Protein AF-A0A2A5T1E1-F1 (afdb_monomer_lite)

Foldseek 3Di:
DDDPDPVDPDPDDPDDDPDDPVRVVVLVVVVVVVPDPDSVVSVCCCVVCCVPCVVVVVVVD

Organism: NCBI:txid1927127

pLDDT: mean 72.36, std 15.21, range [44.38, 92.56]

Secondary structure (DSSP, 8-state):
-------SSS---SS---S-HHHHHHHHHHHHHHT-S-HHHHHHHHHHHTTTSHHHHTT--

Sequence (61 aa):
MGKYFISSDIKQRNKPSHLSISEEITIVIAFHQSGFQDSKTYYIHLVCATSDLHKRLLIQI

Radius of gyration: 16.22 Å; chains: 1; bounding box: 32×37×40 Å

Structure (mmCIF, N/CA/C/O backbone):
data_AF-A0A2A5T1E1-F1
#
_entry.id   AF-A0A2A5T1E1-F1
#
loop_
_atom_site.group_PDB
_atom_site.id
_atom_site.type_symbol
_atom_site.label_atom_id
_atom_site.label_alt_id
_atom_site.label_comp_id
_atom_site.label_asym_id
_atom_site.label_entity_id
_atom_site.label_seq_id
_atom_site.pdbx_PDB_ins_code
_atom_site.Cartn_x
_atom_site.Cartn_y
_atom_site.Cartn_z
_atom_site.occupancy
_atom_site.B_iso_or_equiv
_atom_site.auth_seq_id
_atom_site.auth_comp_id
_atom_site.auth_asym_id
_atom_site.auth_atom_id
_atom_site.pdbx_PDB_model_num
ATOM 1 N N . MET A 1 1 ? 20.205 -19.641 -26.866 1.00 48.94 1 MET A N 1
ATOM 2 C CA . MET A 1 1 ? 19.720 -20.331 -25.650 1.00 48.94 1 MET A CA 1
ATOM 3 C C . MET A 1 1 ? 20.242 -19.582 -24.419 1.00 48.94 1 MET A C 1
ATOM 5 O O . MET A 1 1 ? 21.247 -19.974 -23.840 1.00 48.94 1 MET A O 1
ATOM 9 N N . GLY A 1 2 ? 19.644 -18.432 -24.087 1.00 49.44 2 GLY A N 1
ATOM 10 C CA . GLY A 1 2 ? 20.074 -17.596 -22.959 1.00 49.44 2 GLY A CA 1
ATOM 11 C C . GLY A 1 2 ? 19.374 -18.047 -21.683 1.00 49.44 2 GLY A C 1
ATOM 12 O O . GLY A 1 2 ? 18.155 -17.949 -21.588 1.00 49.44 2 GLY A O 1
ATOM 13 N N . LYS A 1 3 ? 20.126 -18.605 -20.736 1.00 57.44 3 LYS A N 1
ATOM 14 C CA . LYS A 1 3 ? 19.600 -19.088 -19.456 1.00 57.44 3 LYS A CA 1
ATOM 15 C C . LYS A 1 3 ? 19.330 -17.879 -18.552 1.00 57.44 3 LYS A C 1
ATOM 17 O O . LYS A 1 3 ? 20.250 -17.380 -17.913 1.00 57.44 3 LYS A O 1
ATOM 22 N N . TYR A 1 4 ? 18.091 -17.393 -18.521 1.00 60.31 4 TYR A N 1
ATOM 23 C CA . TYR A 1 4 ? 17.655 -16.430 -17.510 1.00 60.31 4 TYR A CA 1
ATOM 24 C C . TYR A 1 4 ? 17.501 -17.172 -16.183 1.00 60.31 4 TYR A C 1
ATOM 26 O O . TYR A 1 4 ? 16.532 -17.892 -15.960 1.00 60.31 4 TYR A O 1
ATOM 34 N N . PHE A 1 5 ? 18.515 -17.043 -15.333 1.00 55.75 5 PHE A N 1
ATOM 35 C CA . PHE A 1 5 ? 18.496 -17.531 -13.962 1.00 55.75 5 PHE A CA 1
ATOM 36 C C . PHE A 1 5 ? 17.533 -16.658 -13.146 1.00 55.75 5 PHE A C 1
ATOM 38 O O . PHE A 1 5 ? 17.880 -15.559 -12.726 1.00 55.75 5 PHE A O 1
ATOM 45 N N . ILE A 1 6 ? 16.321 -17.152 -12.911 1.00 61.88 6 ILE A N 1
ATOM 46 C CA . ILE A 1 6 ? 15.535 -16.756 -11.740 1.00 61.88 6 ILE A CA 1
ATOM 47 C C . ILE A 1 6 ? 16.063 -17.649 -10.608 1.00 61.88 6 ILE A C 1
ATOM 49 O O . ILE A 1 6 ? 15.561 -18.743 -10.392 1.00 61.88 6 ILE A O 1
ATOM 53 N N . SER A 1 7 ? 17.176 -17.265 -9.970 1.00 66.25 7 SER A N 1
ATOM 54 C CA . SER A 1 7 ? 17.827 -18.082 -8.922 1.00 66.25 7 SER A CA 1
ATOM 55 C C . SER A 1 7 ? 17.116 -18.031 -7.565 1.00 66.25 7 SER A C 1
ATOM 57 O O . SER A 1 7 ? 17.553 -18.667 -6.612 1.00 66.25 7 SER A O 1
ATOM 59 N N . SER A 1 8 ? 16.027 -17.280 -7.459 1.00 63.53 8 SER A N 1
ATOM 60 C CA . SER A 1 8 ? 15.123 -17.303 -6.319 1.00 63.53 8 SER A CA 1
ATOM 61 C C . SER A 1 8 ? 13.756 -16.877 -6.827 1.00 63.53 8 SER A C 1
ATOM 63 O O . SER A 1 8 ? 13.653 -15.798 -7.407 1.00 63.53 8 SER A O 1
ATOM 65 N N . ASP A 1 9 ? 12.701 -17.644 -6.559 1.00 61.16 9 ASP A N 1
ATOM 66 C CA . ASP A 1 9 ? 11.301 -17.254 -6.830 1.00 61.16 9 ASP A CA 1
ATOM 67 C C . ASP A 1 9 ? 10.862 -15.976 -6.072 1.00 61.16 9 ASP A C 1
ATOM 69 O O . ASP A 1 9 ? 9.711 -15.543 -6.114 1.00 61.16 9 ASP A O 1
ATOM 73 N N . ILE A 1 10 ? 11.798 -15.334 -5.374 1.00 65.44 10 ILE A N 1
ATOM 74 C CA . ILE A 1 10 ? 11.659 -14.055 -4.706 1.00 65.44 10 ILE A CA 1
ATOM 75 C C . ILE A 1 10 ? 11.836 -12.948 -5.749 1.00 65.44 10 ILE A C 1
ATOM 77 O O . ILE A 1 10 ? 12.945 -12.634 -6.185 1.00 65.44 10 ILE A O 1
ATOM 81 N N . LYS A 1 11 ? 10.725 -12.317 -6.133 1.00 71.44 11 LYS A N 1
ATOM 82 C CA . LYS A 1 11 ? 10.723 -11.098 -6.948 1.00 71.44 11 LYS A CA 1
ATOM 83 C C . LYS A 1 11 ? 11.418 -9.967 -6.179 1.00 71.44 11 LYS A C 1
ATOM 85 O O . LYS A 1 11 ? 10.795 -9.271 -5.382 1.00 71.44 11 LYS A O 1
ATOM 90 N N . GLN A 1 12 ? 12.715 -9.786 -6.415 1.00 67.56 12 GLN A N 1
ATOM 91 C CA . GLN A 1 12 ? 13.509 -8.742 -5.774 1.00 67.56 12 GLN A CA 1
ATOM 92 C C . GLN A 1 12 ? 13.218 -7.383 -6.423 1.00 67.56 12 GLN A C 1
ATOM 94 O O . GLN A 1 12 ? 13.289 -7.213 -7.641 1.00 67.56 12 GLN A O 1
ATOM 99 N N . ARG A 1 13 ? 12.849 -6.390 -5.611 1.00 72.31 13 ARG A N 1
ATOM 100 C CA . ARG A 1 13 ? 12.634 -5.016 -6.075 1.00 72.31 13 ARG A CA 1
ATOM 101 C C . ARG A 1 13 ? 13.994 -4.328 -6.222 1.00 72.31 13 ARG A C 1
ATOM 103 O O . ARG A 1 13 ? 14.708 -4.179 -5.240 1.00 72.31 13 ARG A O 1
ATOM 110 N N . ASN A 1 14 ? 14.323 -3.852 -7.425 1.00 68.19 14 ASN A N 1
ATOM 111 C CA . ASN A 1 14 ? 15.612 -3.194 -7.710 1.00 68.19 14 ASN A CA 1
ATOM 112 C C . ASN A 1 14 ? 15.811 -1.841 -7.002 1.00 68.19 14 ASN A C 1
ATOM 114 O O . ASN A 1 14 ? 16.934 -1.349 -6.943 1.00 68.19 14 ASN A O 1
ATOM 118 N N . LYS A 1 15 ? 14.738 -1.210 -6.507 1.00 73.00 15 LYS A N 1
ATOM 119 C CA . LYS A 1 15 ? 14.799 0.099 -5.846 1.00 73.00 15 LYS A CA 1
ATOM 120 C C . LYS A 1 15 ? 14.304 -0.017 -4.400 1.00 73.00 15 LYS A C 1
ATOM 122 O O . LYS A 1 15 ? 13.181 -0.502 -4.223 1.00 73.00 15 LYS A O 1
ATOM 127 N N . PRO A 1 16 ? 15.086 0.436 -3.402 1.00 64.25 16 PRO A N 1
ATOM 128 C CA . PRO A 1 16 ? 14.619 0.496 -2.019 1.00 64.25 16 PRO A CA 1
ATOM 129 C C . PRO A 1 16 ? 13.357 1.366 -1.924 1.00 64.25 16 PRO A C 1
ATOM 131 O O . PRO A 1 16 ? 13.200 2.323 -2.692 1.00 64.25 16 PRO A O 1
ATOM 134 N N . SER A 1 17 ? 12.427 1.019 -1.028 1.00 69.62 17 SER A N 1
ATOM 135 C CA . SER A 1 17 ? 11.325 1.928 -0.709 1.00 69.62 17 SER A CA 1
ATOM 136 C C . SER A 1 17 ? 11.902 3.154 0.008 1.00 69.62 17 SER A C 1
ATOM 138 O O . SER A 1 17 ? 12.851 3.052 0.779 1.00 69.62 17 SER A O 1
ATOM 140 N N . HIS A 1 18 ? 11.360 4.335 -0.292 1.00 80.44 18 HIS A N 1
ATOM 141 C CA . HIS A 1 18 ? 11.667 5.562 0.455 1.00 80.44 18 HIS A CA 1
ATOM 142 C C . HIS A 1 18 ? 10.776 5.708 1.699 1.00 80.44 18 HIS A C 1
ATOM 144 O O . HIS A 1 18 ? 10.792 6.753 2.337 1.00 80.44 18 HIS A O 1
ATOM 150 N N . LEU A 1 19 ? 9.971 4.686 1.996 1.00 81.12 19 LEU A N 1
ATOM 151 C CA . LEU A 1 19 ? 9.032 4.675 3.103 1.00 81.12 19 LEU A CA 1
ATOM 152 C C . LEU A 1 19 ? 9.760 4.202 4.356 1.00 81.12 19 LEU A C 1
ATOM 154 O O . LEU A 1 19 ? 10.503 3.221 4.330 1.00 81.12 19 LEU A O 1
ATOM 158 N N . SER A 1 20 ? 9.524 4.891 5.460 1.00 87.12 20 SER A N 1
ATOM 159 C CA . SER A 1 20 ? 9.862 4.393 6.783 1.00 87.12 20 SER A CA 1
ATOM 160 C C . SER A 1 20 ? 9.037 3.145 7.116 1.00 87.12 20 SER A C 1
ATOM 162 O O . SER A 1 20 ? 7.937 2.937 6.600 1.00 87.12 20 SER A O 1
ATOM 164 N N . ILE A 1 21 ? 9.540 2.326 8.043 1.00 85.44 21 ILE A N 1
ATOM 165 C CA . ILE A 1 21 ? 8.834 1.130 8.534 1.00 85.44 21 ILE A CA 1
ATOM 166 C C . ILE A 1 21 ? 7.435 1.500 9.055 1.00 85.44 21 ILE A C 1
ATOM 168 O O . ILE A 1 21 ? 6.464 0.796 8.788 1.00 85.44 21 ILE A O 1
ATOM 172 N N . SER A 1 22 ? 7.307 2.631 9.754 1.00 89.81 22 SE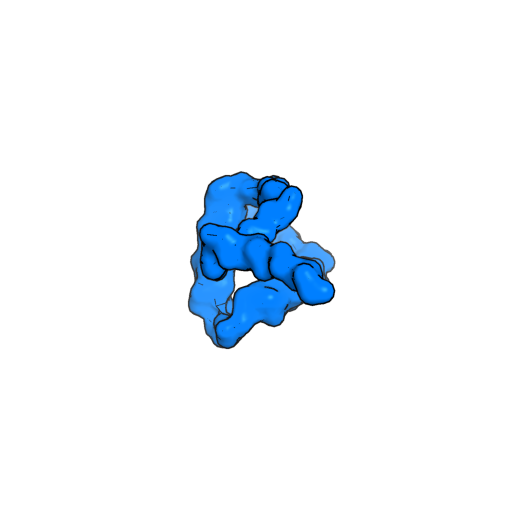R A N 1
ATOM 173 C CA . SER A 1 22 ? 6.019 3.137 10.240 1.00 89.81 22 SER A CA 1
ATOM 174 C C . SER A 1 22 ? 5.049 3.486 9.112 1.00 89.81 22 SER A C 1
ATOM 176 O O . SER A 1 22 ? 3.853 3.215 9.232 1.00 89.81 22 SER A O 1
ATOM 178 N N . GLU A 1 23 ? 5.538 4.051 8.007 1.00 84.00 23 GLU A N 1
ATOM 179 C CA . GLU A 1 23 ? 4.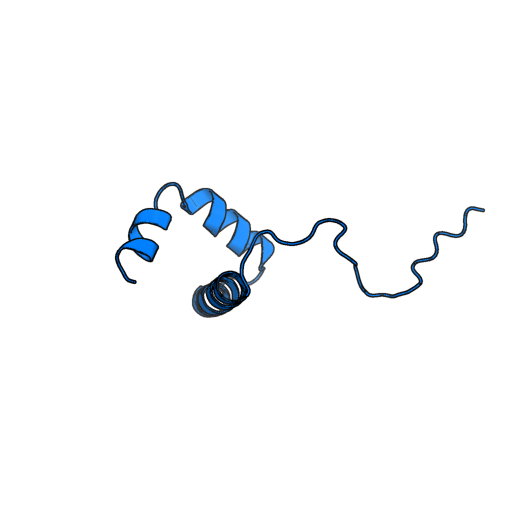703 4.353 6.840 1.00 84.00 23 GLU A CA 1
ATOM 180 C C . GLU A 1 23 ? 4.241 3.074 6.141 1.00 84.00 23 GLU A C 1
ATOM 182 O O . GLU A 1 23 ? 3.069 2.971 5.783 1.00 84.00 23 GLU A O 1
ATOM 187 N N . GLU A 1 24 ? 5.112 2.070 5.998 1.00 84.38 24 GLU A N 1
ATOM 188 C CA . GLU A 1 24 ? 4.720 0.780 5.416 1.00 84.38 24 GLU A CA 1
ATOM 189 C C . GLU A 1 24 ? 3.637 0.089 6.256 1.00 84.38 24 GLU A C 1
ATOM 191 O O . GLU A 1 24 ? 2.621 -0.345 5.712 1.00 84.38 24 GLU A O 1
ATOM 196 N N . ILE A 1 25 ? 3.789 0.064 7.584 1.00 90.88 25 ILE A N 1
ATOM 197 C CA . ILE A 1 25 ? 2.774 -0.490 8.492 1.00 90.88 25 ILE A CA 1
ATOM 198 C C . ILE A 1 25 ? 1.457 0.291 8.403 1.00 90.88 25 ILE A C 1
ATOM 200 O O . ILE A 1 25 ? 0.388 -0.314 8.327 1.00 90.88 25 ILE A O 1
ATOM 204 N N . THR A 1 26 ? 1.518 1.623 8.344 1.00 90.00 26 THR A N 1
ATOM 205 C CA . THR A 1 26 ? 0.323 2.472 8.205 1.00 90.00 26 THR A CA 1
ATOM 206 C C . THR A 1 26 ? -0.428 2.172 6.909 1.00 90.00 26 THR A C 1
ATOM 208 O O . THR A 1 26 ? -1.648 2.009 6.922 1.00 90.00 26 THR A O 1
ATOM 211 N N . ILE A 1 27 ? 0.291 2.036 5.790 1.00 87.12 27 ILE A N 1
ATOM 212 C CA . ILE A 1 27 ? -0.290 1.694 4.486 1.00 87.12 27 ILE A CA 1
ATOM 213 C C . ILE A 1 27 ? -0.963 0.320 4.535 1.00 87.12 27 ILE A C 1
ATOM 215 O O . ILE A 1 27 ? -2.064 0.177 4.009 1.00 87.12 27 ILE A O 1
ATOM 219 N N . VAL A 1 28 ? -0.340 -0.673 5.177 1.00 88.31 28 VAL A N 1
ATOM 220 C CA . VAL A 1 28 ? -0.898 -2.029 5.307 1.00 88.31 28 VAL A CA 1
ATOM 221 C C . VAL A 1 28 ? -2.172 -2.037 6.155 1.00 88.31 28 VAL A C 1
ATOM 223 O O . VAL A 1 28 ? -3.160 -2.655 5.758 1.00 88.31 28 VAL A O 1
ATOM 226 N N . ILE A 1 29 ? -2.183 -1.331 7.289 1.00 92.56 29 ILE A N 1
ATOM 227 C CA . ILE A 1 29 ? -3.365 -1.237 8.160 1.00 92.56 29 ILE A CA 1
ATOM 228 C C . ILE A 1 29 ? -4.515 -0.542 7.425 1.00 92.56 29 ILE A C 1
ATOM 230 O O . ILE A 1 29 ? -5.628 -1.070 7.376 1.00 92.56 29 ILE A O 1
ATOM 234 N N . ALA A 1 30 ? -4.245 0.609 6.809 1.00 88.25 30 ALA A N 1
ATOM 235 C CA . ALA A 1 30 ? -5.251 1.366 6.074 1.00 88.25 30 ALA A CA 1
ATOM 236 C C . ALA A 1 30 ? -5.774 0.588 4.851 1.00 88.25 30 ALA A C 1
ATOM 238 O O . ALA A 1 30 ? -6.977 0.586 4.596 1.00 88.25 30 ALA A O 1
ATOM 239 N N . PHE A 1 31 ? -4.909 -0.156 4.151 1.00 90.50 31 PHE A N 1
ATOM 240 C CA . PHE A 1 31 ? -5.317 -1.062 3.076 1.00 90.50 31 PHE A CA 1
ATOM 241 C C . PHE A 1 31 ? -6.278 -2.140 3.580 1.00 90.50 31 PHE A C 1
ATOM 243 O O . PHE A 1 31 ? -7.357 -2.307 3.014 1.00 90.50 31 PHE A O 1
ATOM 250 N N . HIS A 1 32 ? -5.933 -2.826 4.671 1.00 88.94 32 HIS A N 1
ATOM 251 C CA . HIS A 1 32 ? -6.780 -3.875 5.236 1.00 88.94 32 HIS A CA 1
ATOM 252 C C . HIS A 1 32 ? -8.166 -3.342 5.632 1.00 88.94 32 HIS A C 1
ATOM 254 O O . HIS A 1 32 ? -9.183 -3.989 5.394 1.00 88.94 32 HIS A O 1
ATOM 260 N N . GLN A 1 33 ? -8.223 -2.136 6.199 1.00 89.88 33 GLN A N 1
ATOM 261 C CA . GLN A 1 33 ? -9.481 -1.489 6.581 1.00 89.88 33 GLN A CA 1
ATOM 262 C C . GLN A 1 33 ? -10.284 -0.964 5.386 1.00 89.88 33 GLN A C 1
ATOM 264 O O . GLN A 1 33 ? -11.506 -0.867 5.463 1.00 89.88 33 GLN A O 1
ATOM 269 N N . SER A 1 34 ? -9.618 -0.634 4.280 1.00 86.00 34 SER A N 1
ATOM 270 C CA . SER A 1 34 ? -10.257 -0.061 3.093 1.00 86.00 34 SER A CA 1
ATOM 271 C C . SER A 1 34 ? -11.117 -1.053 2.300 1.00 86.00 34 SER A C 1
ATOM 273 O O . SER A 1 34 ? -11.917 -0.630 1.469 1.00 86.00 34 SER A O 1
ATOM 275 N N . GLY A 1 35 ? -10.948 -2.362 2.524 1.00 87.75 35 GLY A N 1
ATOM 276 C CA . GLY A 1 35 ? -11.690 -3.407 1.810 1.00 87.75 35 GLY A CA 1
ATOM 277 C C . GLY A 1 35 ? -11.310 -3.559 0.332 1.00 87.75 35 GLY A C 1
ATOM 278 O O . GLY A 1 35 ? -12.009 -4.250 -0.409 1.00 87.75 35 GLY A O 1
ATOM 279 N N . PHE A 1 36 ? -10.220 -2.931 -0.121 1.00 88.31 36 PHE A N 1
ATOM 280 C CA . PHE A 1 36 ? -9.718 -3.122 -1.479 1.00 88.31 36 PHE A CA 1
ATOM 281 C C . PHE A 1 36 ? -9.161 -4.536 -1.659 1.00 88.31 36 PHE A C 1
ATOM 283 O O . PHE A 1 36 ? -8.418 -5.049 -0.827 1.00 88.31 36 PHE A O 1
ATOM 290 N N . GLN A 1 37 ? -9.485 -5.149 -2.794 1.00 88.50 37 GLN A N 1
ATOM 291 C CA . GLN A 1 37 ? -9.051 -6.509 -3.112 1.00 88.50 37 GLN A CA 1
ATOM 292 C C . GLN A 1 37 ? -7.570 -6.585 -3.514 1.00 88.50 37 GLN A C 1
ATOM 294 O O . GLN A 1 37 ? -6.912 -7.594 -3.275 1.00 88.50 37 GLN A O 1
ATOM 299 N N . ASP A 1 38 ? -7.044 -5.528 -4.136 1.00 87.88 38 ASP A N 1
ATOM 300 C CA . ASP A 1 38 ? -5.700 -5.501 -4.708 1.00 87.88 38 ASP A CA 1
ATOM 301 C C . ASP A 1 38 ? -4.898 -4.300 -4.187 1.00 87.88 38 ASP A C 1
ATOM 303 O O . ASP A 1 38 ? -5.346 -3.149 -4.226 1.00 87.88 38 ASP A O 1
ATOM 307 N N . SER A 1 39 ? -3.681 -4.578 -3.717 1.00 82.38 39 SER A N 1
ATOM 308 C CA . SER A 1 39 ? -2.800 -3.582 -3.098 1.00 82.38 39 SER A CA 1
ATOM 309 C C . SER A 1 39 ? -2.328 -2.522 -4.090 1.00 82.38 39 SER A C 1
ATOM 311 O O . SER A 1 39 ? -2.153 -1.360 -3.720 1.00 82.38 39 SER A O 1
ATOM 313 N N . LYS A 1 40 ? -2.160 -2.884 -5.368 1.00 84.81 40 LYS A N 1
ATOM 314 C CA . LYS A 1 40 ? -1.776 -1.942 -6.423 1.00 84.81 40 LYS A CA 1
ATOM 315 C C . LYS A 1 40 ? -2.914 -0.964 -6.712 1.00 84.81 40 LYS A C 1
ATOM 317 O O . LYS A 1 40 ? -2.661 0.230 -6.854 1.00 84.81 40 LYS A O 1
ATOM 322 N N . THR A 1 41 ? -4.150 -1.452 -6.736 1.00 88.62 41 THR A N 1
ATOM 323 C CA . THR A 1 41 ? -5.361 -0.639 -6.895 1.00 88.62 41 THR A CA 1
ATOM 324 C C . THR A 1 41 ? -5.524 0.329 -5.728 1.00 88.62 41 THR A C 1
ATOM 326 O O . THR A 1 41 ? -5.727 1.520 -5.954 1.00 88.62 41 THR A O 1
ATOM 329 N N . TYR A 1 42 ? -5.333 -0.147 -4.495 1.00 89.06 42 TYR A N 1
ATOM 330 C CA . TYR A 1 42 ? -5.326 0.713 -3.313 1.00 89.06 42 TYR A CA 1
ATOM 331 C C . TYR A 1 42 ? -4.228 1.777 -3.371 1.00 89.06 42 TYR A C 1
ATOM 333 O O . TYR A 1 42 ? -4.501 2.944 -3.122 1.00 89.06 42 TYR A O 1
ATOM 341 N N . TYR A 1 43 ? -2.998 1.411 -3.742 1.00 83.19 43 TYR A N 1
ATOM 342 C CA . TYR A 1 43 ? -1.89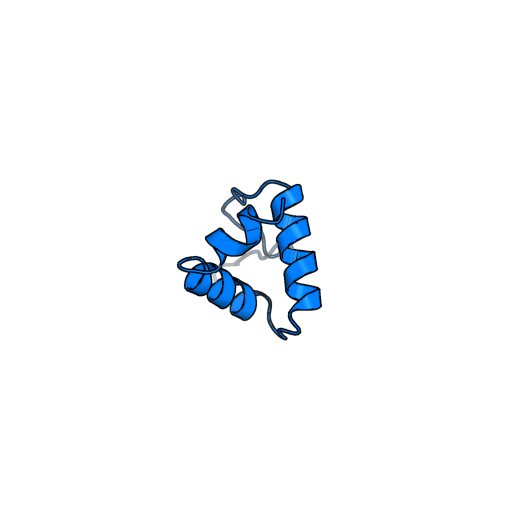1 2.363 -3.830 1.00 83.19 43 TYR A CA 1
ATOM 343 C C . TYR A 1 43 ? -2.130 3.435 -4.899 1.00 83.19 43 TYR A C 1
ATOM 345 O O . TYR A 1 43 ? -1.873 4.608 -4.651 1.00 83.19 43 TYR A O 1
ATOM 353 N N . ILE A 1 44 ? -2.657 3.062 -6.069 1.00 84.94 44 ILE A N 1
ATOM 354 C CA . ILE A 1 44 ? -3.036 4.028 -7.110 1.00 84.94 44 ILE A CA 1
ATOM 355 C C . ILE A 1 44 ? -4.146 4.942 -6.591 1.00 84.94 44 ILE A C 1
ATOM 357 O O . ILE A 1 44 ? -4.035 6.153 -6.738 1.00 84.94 44 ILE A O 1
ATOM 361 N N . HIS A 1 45 ? -5.169 4.393 -5.930 1.00 83.62 45 HIS A N 1
ATOM 362 C CA . HIS A 1 45 ? -6.213 5.199 -5.298 1.00 83.62 45 HIS A CA 1
ATOM 363 C C . HIS A 1 45 ? -5.652 6.140 -4.235 1.00 83.62 45 HIS A C 1
ATOM 365 O O . HIS A 1 45 ? -6.037 7.299 -4.215 1.00 83.62 45 HIS A O 1
ATOM 371 N N . LEU A 1 46 ? -4.725 5.685 -3.394 1.00 80.00 46 LEU A N 1
ATOM 372 C CA . LEU A 1 46 ? -4.072 6.500 -2.378 1.00 80.00 46 LEU A CA 1
ATOM 373 C C . LEU A 1 46 ? -3.262 7.625 -3.029 1.00 80.00 46 LEU A C 1
ATOM 375 O O . LEU A 1 46 ? -3.501 8.783 -2.722 1.00 80.00 46 LEU A O 1
ATOM 379 N N . VAL A 1 47 ? -2.368 7.324 -3.974 1.00 73.50 47 VAL A N 1
ATOM 380 C CA . VAL A 1 47 ? -1.536 8.334 -4.651 1.00 73.50 47 VAL A CA 1
ATOM 381 C C . VAL A 1 47 ? -2.391 9.311 -5.466 1.00 73.50 47 VAL A C 1
ATOM 383 O O . VAL A 1 47 ? -2.178 10.519 -5.393 1.00 73.50 47 VAL A O 1
ATOM 386 N N . CYS A 1 48 ? -3.407 8.836 -6.187 1.00 71.44 48 CYS A N 1
ATOM 387 C CA . CYS A 1 48 ? -4.314 9.706 -6.935 1.00 71.44 48 CYS A CA 1
ATOM 388 C C . CYS A 1 48 ? -5.247 10.517 -6.023 1.00 71.44 48 CYS A C 1
ATOM 390 O O . CYS A 1 48 ? -5.544 11.659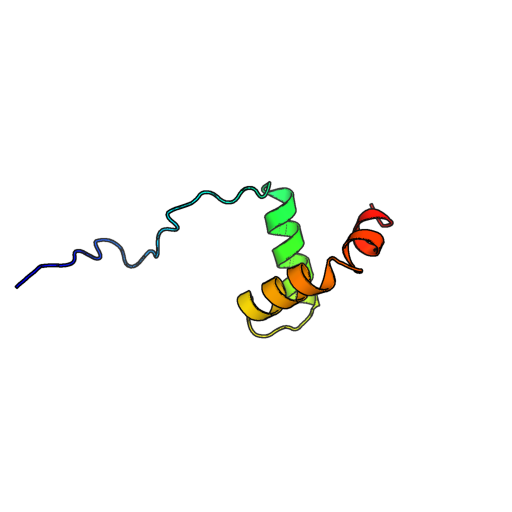 -6.348 1.00 71.44 48 CYS A O 1
ATOM 392 N N . ALA A 1 49 ? -5.679 9.973 -4.880 1.00 65.25 49 ALA A N 1
ATOM 393 C CA . ALA A 1 49 ? -6.500 10.688 -3.902 1.00 65.25 49 ALA A CA 1
ATOM 394 C C . ALA A 1 49 ? -5.675 11.571 -2.959 1.00 65.25 49 ALA A C 1
ATOM 396 O O . ALA A 1 49 ? -6.252 12.414 -2.281 1.00 65.25 49 ALA A O 1
ATOM 397 N N . THR A 1 50 ? -4.347 11.422 -2.884 1.00 55.34 50 THR A N 1
ATOM 398 C CA . THR A 1 50 ? -3.482 12.265 -2.036 1.00 55.34 50 THR A CA 1
ATOM 399 C C . THR A 1 50 ? -3.395 13.729 -2.475 1.00 55.34 50 THR A C 1
ATOM 401 O O . THR A 1 50 ? -2.856 14.532 -1.717 1.00 55.34 50 THR A O 1
ATOM 404 N N . SER A 1 51 ? -4.022 14.131 -3.590 1.00 55.03 51 SER A N 1
ATOM 405 C CA . SER A 1 51 ? -4.383 15.543 -3.807 1.00 55.03 51 SER A CA 1
ATOM 406 C C . SER A 1 51 ? -5.329 16.083 -2.718 1.00 55.03 51 SER A C 1
ATOM 408 O O . SER A 1 51 ? -5.255 17.261 -2.371 1.00 55.03 51 SER A O 1
ATOM 410 N N . ASP A 1 52 ? -6.152 15.218 -2.111 1.00 53.81 52 ASP A N 1
ATOM 411 C CA . ASP A 1 52 ? -7.200 15.574 -1.145 1.00 53.81 52 ASP A CA 1
ATOM 412 C C . ASP A 1 52 ? -7.083 14.840 0.209 1.00 53.81 52 ASP A C 1
ATOM 414 O O . ASP A 1 52 ? -7.371 15.414 1.262 1.00 53.81 52 ASP A O 1
ATOM 418 N N . LEU A 1 53 ? -6.609 13.5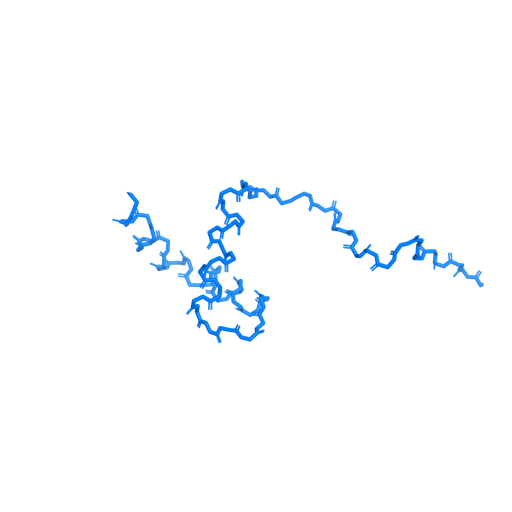88 0.226 1.00 54.91 53 LEU A N 1
ATOM 419 C CA . LEU A 1 53 ? -6.573 12.726 1.417 1.00 54.91 53 LEU A CA 1
ATOM 420 C C . LEU A 1 53 ? -5.378 13.008 2.343 1.00 54.91 53 LEU A C 1
ATOM 422 O O . LEU A 1 53 ? -5.485 12.814 3.556 1.00 54.91 53 LEU A O 1
ATOM 426 N N . HIS A 1 54 ? -4.271 13.538 1.808 1.00 52.72 54 HIS A N 1
ATOM 427 C CA . HIS A 1 54 ? -3.089 13.890 2.609 1.00 52.72 54 HIS A CA 1
ATOM 428 C C . HIS A 1 54 ? -3.419 14.963 3.663 1.00 52.72 54 HIS A C 1
ATOM 430 O O . HIS A 1 54 ? -2.849 14.974 4.750 1.00 52.72 54 HIS A O 1
ATOM 436 N N . LYS A 1 55 ? -4.421 15.813 3.391 1.00 48.72 55 LYS A N 1
ATOM 437 C CA . LYS A 1 55 ? -4.927 16.807 4.348 1.00 48.72 55 LYS A CA 1
ATOM 438 C C . 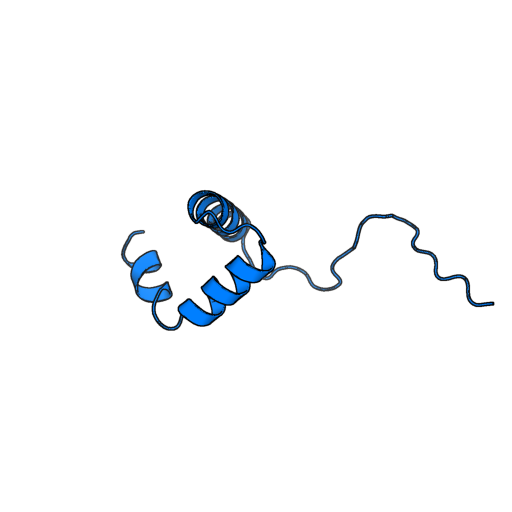LYS A 1 55 ? -5.720 16.180 5.496 1.00 48.72 55 LYS A C 1
ATOM 440 O O . LYS A 1 55 ? -5.710 16.728 6.586 1.00 48.72 55 LYS A O 1
ATOM 445 N N . ARG A 1 56 ? -6.404 15.049 5.286 1.00 50.84 56 ARG A N 1
ATOM 446 C CA . ARG A 1 56 ? -7.196 14.390 6.342 1.00 50.84 56 ARG A CA 1
ATOM 447 C C . ARG A 1 56 ? -6.355 13.483 7.235 1.00 50.84 56 ARG A C 1
ATOM 449 O O . ARG A 1 56 ? -6.602 13.463 8.433 1.00 50.84 56 ARG A O 1
ATOM 456 N N . LEU A 1 57 ? -5.367 12.781 6.676 1.00 54.69 57 LEU A N 1
ATOM 457 C CA . LEU A 1 57 ? -4.505 11.883 7.452 1.00 54.69 57 LEU A CA 1
ATOM 458 C C . LEU A 1 57 ? -3.526 12.653 8.359 1.00 54.69 57 LEU A C 1
ATOM 460 O O . LEU A 1 57 ? -3.285 12.226 9.478 1.00 54.69 57 LEU A O 1
ATOM 464 N N . LEU A 1 58 ? -3.034 13.822 7.924 1.00 51.28 58 LEU A N 1
ATOM 465 C CA . LEU A 1 58 ? -2.176 14.691 8.745 1.00 51.28 58 LEU A CA 1
ATOM 466 C C . LEU A 1 58 ? -2.930 15.495 9.820 1.00 51.28 58 LEU A C 1
ATOM 468 O O . LEU A 1 58 ? -2.300 15.987 10.743 1.00 51.28 58 LEU A O 1
ATOM 472 N N . ILE A 1 59 ? -4.256 15.655 9.715 1.00 44.38 59 ILE A N 1
ATOM 473 C CA . ILE A 1 59 ? -5.074 16.364 10.724 1.00 44.38 59 ILE A CA 1
ATOM 474 C C . ILE A 1 59 ? -5.455 15.446 11.904 1.00 44.38 59 ILE A C 1
ATOM 476 O O . ILE A 1 59 ? -5.950 15.925 12.920 1.00 44.38 59 ILE A O 1
ATOM 480 N N . GLN A 1 60 ? -5.236 14.133 11.786 1.00 47.56 60 GLN A N 1
ATOM 481 C CA . GLN A 1 60 ? -5.609 13.142 12.805 1.00 47.56 60 GLN A CA 1
ATOM 482 C C . GLN A 1 60 ? -4.408 12.505 13.528 1.00 47.56 60 GLN A C 1
ATOM 484 O O . GLN A 1 60 ? -4.600 11.517 14.237 1.00 47.56 60 GLN A O 1
ATOM 489 N N . ILE A 1 61 ? -3.200 13.060 13.369 1.00 44.47 61 ILE A N 1
ATOM 490 C CA . ILE A 1 61 ? -1.998 12.689 14.138 1.00 44.47 61 ILE A CA 1
ATOM 491 C C . ILE A 1 61 ? -1.585 13.872 15.008 1.00 44.47 61 ILE A C 1
ATOM 493 O O . ILE A 1 61 ? -1.557 15.002 14.469 1.00 44.47 61 ILE A O 1
#